Protein AF-A0A3L6G317-F1 (afdb_monomer)

InterPro domains:
  IPR040107 U4/U6.U5 small nuclear ribonucleoprotein component Snu23 [PTHR45986] (1-90)

Solvent-accessible surface area (backbone atoms only — not comparable to full-atom values): 5676 Å² total; per-residue (Å²): 138,82,91,80,77,83,81,83,51,72,66,57,51,51,54,49,50,54,51,52,64,70,55,68,58,93,75,63,75,43,74,65,60,51,50,54,54,52,53,52,51,52,50,53,51,50,50,53,51,50,52,51,51,49,53,52,50,48,53,50,50,51,50,60,66,70,53,60,90,72,79,77,48,68,69,58,36,40,74,73,58,70,63,72,82,74,94,83,79,132

pLDDT: mean 76.31, std 13.82, range [43.62, 94.12]

Sequence (90 aa):
MSMRVERASLEQVQKRFEALKKRKDPSAFTEEDLDERIMKQQQEEEERKRQRKEKKKEKKREQATQHEPEDVDPDIAAMMGFGGFGSSKK

Structure (mmCIF, N/CA/C/O backbone):
data_AF-A0A3L6G317-F1
#
_entry.id   AF-A0A3L6G317-F1
#
loop_
_atom_site.group_PDB
_atom_site.id
_atom_site.type_symbol
_atom_site.label_atom_id
_atom_site.label_alt_id
_atom_site.label_comp_id
_atom_site.label_asym_id
_atom_site.label_entity_id
_atom_site.label_seq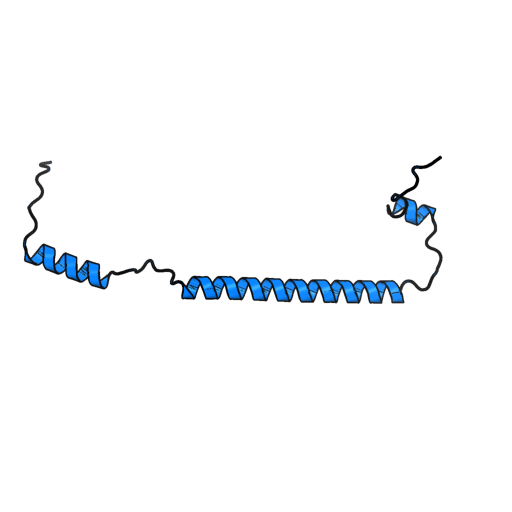_id
_atom_site.pdbx_PDB_ins_code
_atom_site.Cartn_x
_atom_site.Cartn_y
_atom_site.Cartn_z
_atom_site.occupancy
_atom_site.B_iso_or_equiv
_atom_site.auth_seq_id
_atom_site.auth_comp_id
_atom_site.auth_asym_id
_atom_site.auth_atom_id
_atom_site.pdbx_PDB_model_num
ATOM 1 N N . MET A 1 1 ? -43.844 4.024 19.239 1.00 49.72 1 MET A N 1
ATOM 2 C CA . MET A 1 1 ? -42.364 4.048 19.253 1.00 49.72 1 MET A CA 1
ATOM 3 C C . MET A 1 1 ? -41.918 5.307 19.981 1.00 49.72 1 MET A C 1
ATOM 5 O O . MET A 1 1 ? -42.113 6.391 19.453 1.00 49.72 1 MET A O 1
ATOM 9 N N . SER A 1 2 ? -41.418 5.196 21.215 1.00 61.09 2 SER A N 1
ATOM 10 C CA . SER A 1 2 ? -40.858 6.343 21.947 1.00 61.09 2 SER A CA 1
ATOM 11 C C . SER A 1 2 ? -39.340 6.356 21.733 1.00 61.09 2 SER A C 1
ATOM 13 O O . SER A 1 2 ? -38.689 5.350 21.998 1.00 61.09 2 SER A O 1
ATOM 15 N N . MET A 1 3 ? -38.794 7.460 21.218 1.00 76.81 3 MET A N 1
ATOM 16 C CA . MET A 1 3 ? -37.391 7.616 20.787 1.00 76.81 3 MET A CA 1
ATOM 17 C C . MET A 1 3 ? -36.444 8.066 21.919 1.00 76.81 3 MET A C 1
ATOM 19 O O . MET A 1 3 ? -35.450 8.742 21.663 1.00 76.81 3 MET A O 1
ATOM 23 N N . ARG A 1 4 ? -36.756 7.778 23.189 1.00 75.31 4 ARG A N 1
ATOM 24 C CA . ARG A 1 4 ? -35.906 8.216 24.308 1.00 75.31 4 ARG A CA 1
ATOM 25 C C . ARG A 1 4 ? -34.793 7.198 24.545 1.00 75.31 4 ARG A C 1
ATOM 27 O O . ARG A 1 4 ? -35.072 6.054 24.879 1.00 75.31 4 ARG A O 1
ATOM 34 N N . VAL A 1 5 ? -33.548 7.633 24.363 1.00 81.56 5 VAL A N 1
ATOM 35 C CA . VAL A 1 5 ? -32.339 6.839 24.621 1.00 81.56 5 VAL A CA 1
ATOM 36 C C . VAL A 1 5 ? -31.820 7.164 26.023 1.00 81.56 5 VAL A C 1
ATOM 38 O O . VAL A 1 5 ? -31.744 8.335 26.400 1.00 81.56 5 VAL A O 1
ATOM 41 N N . GLU A 1 6 ? -31.477 6.139 26.800 1.00 83.75 6 GLU A N 1
ATOM 42 C CA . GLU A 1 6 ? -30.899 6.294 28.138 1.00 83.75 6 GLU A CA 1
ATOM 43 C C . GLU A 1 6 ? -29.468 6.848 28.079 1.00 83.75 6 GLU A C 1
ATOM 45 O O . GLU A 1 6 ? -28.707 6.576 27.146 1.00 83.75 6 GLU A O 1
ATOM 50 N N . ARG A 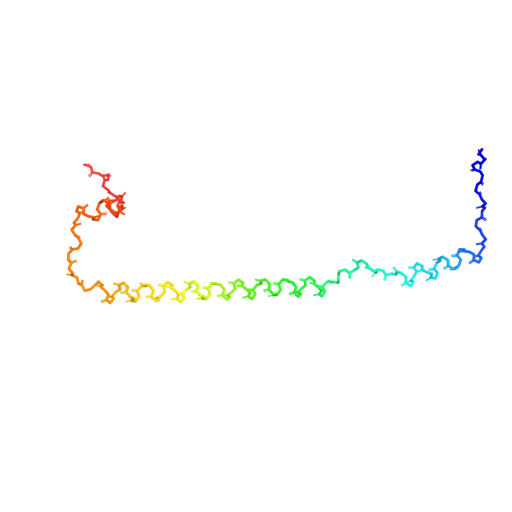1 7 ? -29.086 7.644 29.086 1.00 88.50 7 ARG A N 1
ATOM 51 C CA . ARG A 1 7 ? -27.717 8.165 29.198 1.00 88.50 7 ARG A CA 1
ATOM 52 C C . ARG A 1 7 ? -26.775 7.057 29.657 1.00 88.50 7 ARG A C 1
ATOM 54 O O . ARG A 1 7 ? -27.109 6.294 30.559 1.00 88.50 7 ARG A O 1
ATOM 61 N N . ALA A 1 8 ? -25.586 7.009 29.061 1.00 89.12 8 ALA A N 1
ATOM 62 C CA . ALA A 1 8 ? -24.586 6.010 29.406 1.00 89.12 8 ALA A CA 1
ATOM 63 C C . ALA A 1 8 ? -24.081 6.183 30.847 1.00 89.12 8 ALA A C 1
ATOM 65 O O . ALA A 1 8 ? -23.835 7.304 31.299 1.00 89.12 8 ALA A O 1
ATOM 66 N N . SER A 1 9 ? -23.886 5.06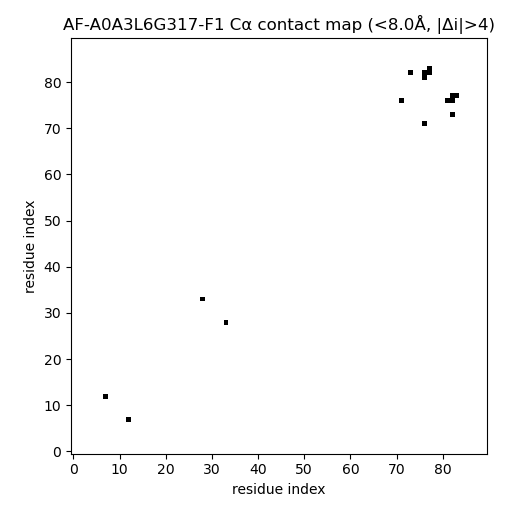4 31.544 1.00 92.81 9 SER A N 1
ATOM 67 C CA . SER A 1 9 ? -23.246 5.043 32.858 1.00 92.81 9 SER A CA 1
ATOM 68 C C . SER A 1 9 ? -21.722 5.141 32.743 1.00 92.81 9 SER A C 1
ATOM 70 O O . SER A 1 9 ? -21.129 4.847 31.701 1.00 92.81 9 SER A O 1
ATOM 72 N N . LEU A 1 10 ? -21.064 5.523 33.838 1.00 93.44 10 LEU A N 1
ATOM 73 C CA . LEU A 1 10 ? -19.607 5.666 33.894 1.00 93.44 10 LEU A CA 1
ATOM 74 C C . LEU A 1 10 ? -18.888 4.355 33.532 1.00 93.44 10 LEU A C 1
ATOM 76 O O . LEU A 1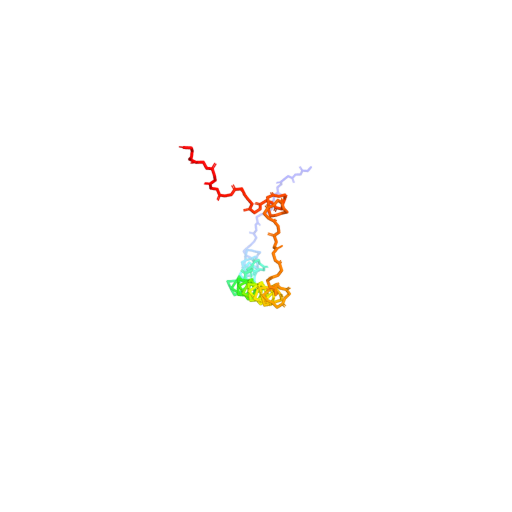 10 ? -17.956 4.360 32.728 1.00 93.44 10 LEU A O 1
ATOM 80 N N . GLU A 1 11 ? -19.375 3.221 34.035 1.00 93.19 11 GLU A N 1
ATOM 81 C CA . GLU A 1 11 ? -18.825 1.901 33.707 1.00 93.19 11 GLU A CA 1
ATOM 82 C C . GLU A 1 11 ? -19.006 1.531 32.230 1.00 93.19 11 GLU A C 1
ATOM 84 O O . GLU A 1 11 ? -18.127 0.916 31.626 1.00 93.19 11 GLU A O 1
ATOM 89 N N . GLN A 1 12 ? -20.140 1.900 31.623 1.00 93.12 12 GLN A N 1
ATOM 90 C CA . GLN A 1 12 ? -20.381 1.656 30.198 1.00 93.12 12 GLN A CA 1
ATOM 91 C C . GLN A 1 12 ? -19.398 2.451 29.337 1.00 93.12 12 GLN A C 1
ATOM 93 O O . GLN A 1 12 ? -18.878 1.926 28.350 1.00 93.12 12 GLN A O 1
ATOM 98 N N . VAL A 1 13 ? -19.106 3.692 29.732 1.00 93.81 13 VAL A N 1
ATOM 99 C CA . VAL A 1 13 ? -18.113 4.539 29.068 1.00 93.81 13 VAL A CA 1
ATOM 100 C C . VAL A 1 13 ? -16.714 3.943 29.227 1.00 93.81 13 VAL A C 1
ATOM 102 O O . VAL A 1 13 ? -16.015 3.786 28.229 1.00 93.81 13 VAL A O 1
ATOM 105 N N . GLN A 1 14 ? -16.323 3.514 30.429 1.00 93.94 14 GLN A N 1
ATOM 106 C CA . GLN A 1 14 ? -15.026 2.867 30.666 1.00 93.94 14 GLN A CA 1
ATOM 107 C C . GLN A 1 14 ? -14.843 1.594 29.827 1.00 93.94 14 GLN A C 1
ATOM 109 O O . GLN A 1 14 ? -13.859 1.478 29.096 1.00 93.94 14 GLN A O 1
ATOM 114 N N . LYS A 1 15 ? -15.831 0.689 29.834 1.00 94.12 15 LYS A N 1
ATOM 115 C CA . LYS A 1 15 ? -15.814 -0.542 29.023 1.00 94.12 15 LYS A CA 1
ATOM 116 C C . LYS A 1 15 ? -15.717 -0.239 27.525 1.00 94.12 15 LYS A C 1
ATOM 118 O O . LYS A 1 15 ? -14.984 -0.913 26.802 1.00 94.12 15 LYS A O 1
ATOM 123 N N . ARG A 1 16 ? -16.415 0.800 27.047 1.00 91.25 16 ARG A N 1
ATOM 124 C CA . ARG A 1 16 ? -16.316 1.274 25.655 1.00 91.25 16 ARG A CA 1
ATOM 125 C C . ARG A 1 16 ? -14.922 1.810 25.342 1.00 91.25 16 ARG A C 1
ATOM 127 O O . ARG A 1 16 ? -14.379 1.460 24.301 1.00 91.25 16 ARG A O 1
ATOM 134 N N . PHE A 1 17 ? -14.329 2.605 26.230 1.00 91.12 17 PHE A N 1
ATOM 135 C CA . PHE A 1 17 ? -12.973 3.127 26.053 1.00 91.12 17 PHE A CA 1
ATOM 136 C C . PHE A 1 17 ? -11.924 2.017 26.010 1.00 91.12 17 PHE A C 1
ATOM 138 O O . PHE A 1 17 ? -11.051 2.042 25.147 1.00 91.12 17 PHE A O 1
ATOM 145 N N . GLU A 1 18 ? -12.009 1.023 26.891 1.00 91.38 18 GLU A N 1
ATOM 146 C CA . GLU A 1 18 ? -11.107 -0.131 26.863 1.00 91.38 18 GLU A CA 1
ATOM 147 C C . GLU A 1 18 ? -11.269 -0.954 25.585 1.00 91.38 18 GLU A C 1
ATOM 149 O O . GLU A 1 18 ? -10.275 -1.327 24.961 1.00 91.38 18 GLU A O 1
ATOM 154 N N . ALA A 1 19 ? -12.510 -1.199 25.158 1.00 88.38 19 ALA A N 1
ATOM 155 C CA . ALA A 1 19 ? -12.788 -1.907 23.915 1.00 88.38 19 ALA A CA 1
ATOM 156 C C . ALA A 1 19 ? -12.267 -1.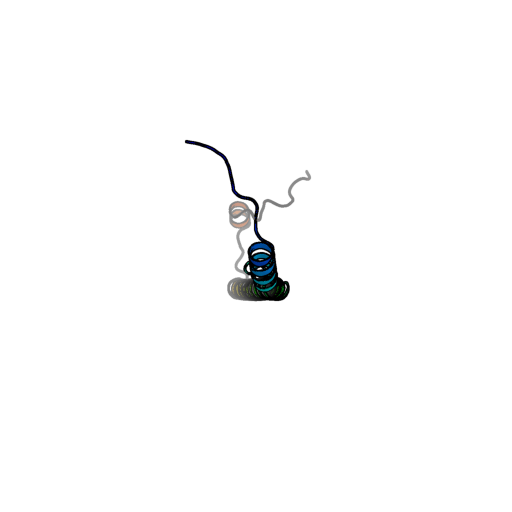140 22.690 1.00 88.38 19 ALA A C 1
ATOM 158 O O . ALA A 1 19 ? -11.699 -1.756 21.796 1.00 88.38 19 ALA A O 1
ATOM 159 N N . LEU A 1 20 ? -12.411 0.188 22.653 1.00 85.69 20 LEU A N 1
ATOM 160 C CA . LEU A 1 20 ? -11.911 1.034 21.564 1.00 85.69 20 LEU A CA 1
ATOM 161 C C . LEU A 1 20 ? -10.380 1.121 21.545 1.00 85.69 20 LEU A C 1
ATOM 163 O O . LEU A 1 20 ? -9.791 1.062 20.474 1.00 85.69 20 LEU A O 1
ATOM 167 N N . LYS A 1 21 ? -9.727 1.186 22.713 1.00 83.81 21 LYS A N 1
ATOM 168 C CA . LYS A 1 21 ? -8.259 1.128 22.820 1.00 83.81 21 LYS A CA 1
ATOM 169 C C . LYS A 1 21 ? -7.695 -0.213 22.346 1.00 83.81 21 LYS A C 1
ATOM 171 O O . LYS A 1 21 ? -6.647 -0.233 21.717 1.00 83.81 21 LYS A O 1
ATOM 176 N N . LYS A 1 22 ? -8.384 -1.321 22.641 1.00 81.31 22 LYS A N 1
ATOM 177 C CA . LYS A 1 22 ? -8.003 -2.673 22.189 1.00 81.31 22 LYS A CA 1
ATOM 178 C C . LYS A 1 22 ? -8.327 -2.914 20.715 1.00 81.31 22 LYS A C 1
ATOM 180 O O . LYS A 1 22 ? -7.618 -3.650 20.050 1.00 81.31 22 LYS A O 1
ATOM 185 N N . ARG A 1 23 ? -9.382 -2.277 20.202 1.00 72.62 23 ARG A N 1
ATOM 186 C CA . ARG A 1 23 ? -9.755 -2.267 18.779 1.00 72.62 23 ARG A CA 1
ATOM 187 C C . ARG A 1 23 ? -8.953 -1.261 17.955 1.00 72.62 23 ARG A C 1
ATOM 189 O O . ARG A 1 23 ? -9.394 -0.941 16.856 1.00 72.62 23 ARG A O 1
ATOM 196 N N . LYS A 1 24 ? -7.831 -0.743 18.467 1.00 59.62 24 LYS A N 1
ATOM 197 C CA . LYS A 1 24 ? -6.926 0.087 17.678 1.00 59.62 24 LYS A CA 1
ATOM 198 C C . LYS A 1 24 ? -6.422 -0.762 16.501 1.00 59.62 24 LYS A C 1
ATOM 200 O O . LYS A 1 24 ? -5.590 -1.643 16.663 1.00 59.62 24 LYS A O 1
ATOM 205 N N . ASP A 1 25 ? -7.104 -0.522 15.387 1.00 60.25 25 ASP A N 1
ATOM 206 C CA . ASP A 1 25 ? -6.909 -0.924 14.001 1.00 60.25 25 ASP A CA 1
ATOM 207 C C . ASP A 1 25 ? -6.914 -2.416 13.624 1.00 60.25 25 ASP A C 1
ATOM 209 O O . ASP A 1 25 ? -5.883 -2.977 13.278 1.00 60.25 25 ASP A O 1
ATOM 213 N N . PRO A 1 26 ? -8.103 -3.037 13.472 1.00 55.03 26 PRO A N 1
ATOM 214 C CA . PRO A 1 26 ? -8.266 -4.189 12.580 1.00 55.03 26 PRO A CA 1
ATOM 215 C C . PRO A 1 26 ? -8.255 -3.801 11.083 1.00 55.03 26 PRO A C 1
ATOM 217 O O . PRO A 1 26 ? -8.443 -4.669 10.238 1.00 55.03 26 PRO A O 1
ATOM 220 N N . SER A 1 27 ? -8.101 -2.508 10.747 1.00 54.72 27 SER A N 1
ATOM 221 C CA . SER A 1 27 ? -8.043 -2.003 9.361 1.00 54.72 27 SER A CA 1
ATOM 222 C C . SER A 1 27 ? -6.658 -1.529 8.922 1.00 54.72 27 SER A C 1
ATOM 224 O O . SER A 1 27 ? -6.505 -1.095 7.782 1.00 54.72 27 SER A O 1
ATOM 226 N N . ALA A 1 28 ? -5.656 -1.608 9.802 1.00 58.38 28 ALA A N 1
ATOM 227 C CA . ALA A 1 28 ? -4.286 -1.287 9.439 1.00 58.38 28 ALA A CA 1
ATOM 228 C C . ALA A 1 28 ? -3.738 -2.420 8.569 1.00 58.38 28 ALA A C 1
ATOM 230 O O . ALA A 1 28 ? -3.076 -3.331 9.045 1.00 58.38 28 ALA A O 1
ATOM 231 N N . PHE A 1 29 ? -4.043 -2.345 7.278 1.00 58.38 29 PHE A N 1
ATOM 232 C CA . PHE A 1 29 ? -3.024 -2.583 6.274 1.00 58.38 29 PHE A CA 1
ATOM 233 C C . PHE A 1 29 ? -1.786 -1.815 6.739 1.00 58.38 29 PHE A C 1
ATOM 235 O O . PHE A 1 29 ? -1.820 -0.583 6.829 1.00 58.38 29 PHE A O 1
ATOM 242 N N . THR A 1 30 ? -0.789 -2.544 7.221 1.00 71.81 30 THR A N 1
ATOM 243 C CA . THR A 1 30 ? 0.396 -1.924 7.804 1.00 71.81 30 THR A CA 1
ATOM 244 C C . THR A 1 30 ? 1.226 -1.314 6.677 1.00 71.81 30 THR A C 1
ATOM 246 O O . THR A 1 30 ? 1.110 -1.699 5.512 1.00 71.81 30 THR A O 1
ATOM 249 N N . GLU A 1 31 ? 2.068 -0.332 6.995 1.00 68.88 31 GLU A N 1
ATOM 250 C CA . GLU A 1 31 ? 3.058 0.168 6.027 1.00 68.88 31 GLU A CA 1
ATOM 251 C C . GLU A 1 31 ? 3.962 -0.977 5.529 1.00 68.88 31 GLU A C 1
ATOM 253 O O . GLU A 1 31 ? 4.341 -1.017 4.364 1.00 68.88 31 GLU A O 1
ATOM 258 N N . GLU A 1 32 ? 4.184 -1.982 6.375 1.00 69.81 32 GLU A N 1
ATOM 259 C CA . GLU A 1 32 ? 4.890 -3.217 6.032 1.00 69.81 32 GLU A CA 1
ATOM 260 C C . GLU A 1 32 ? 4.156 -4.010 4.930 1.00 69.81 32 GLU A C 1
ATOM 262 O O . GLU A 1 32 ? 4.779 -4.434 3.957 1.00 69.81 32 GLU A O 1
ATOM 267 N N . ASP A 1 33 ? 2.823 -4.127 4.997 1.00 79.94 33 ASP A N 1
ATOM 268 C CA . ASP A 1 33 ? 2.029 -4.789 3.952 1.00 79.94 33 ASP A CA 1
ATOM 269 C C . ASP A 1 33 ? 2.067 -4.028 2.605 1.00 79.94 33 ASP A C 1
ATOM 271 O O . ASP A 1 33 ? 1.923 -4.625 1.528 1.00 79.94 33 ASP A O 1
ATOM 275 N N . LEU A 1 34 ? 2.219 -2.697 2.642 1.00 79.31 34 LEU A N 1
ATOM 276 C CA . LEU A 1 34 ? 2.409 -1.854 1.455 1.00 79.31 34 LEU A CA 1
ATOM 277 C C . LEU A 1 34 ? 3.763 -2.122 0.807 1.00 79.31 34 LEU A C 1
ATOM 279 O O . LEU A 1 34 ? 3.829 -2.367 -0.402 1.00 79.31 34 LEU A O 1
ATOM 283 N N . ASP A 1 35 ? 4.817 -2.093 1.615 1.00 84.38 35 ASP A N 1
ATOM 284 C CA . ASP A 1 35 ? 6.189 -2.284 1.166 1.00 84.38 35 ASP A CA 1
ATOM 285 C C . ASP A 1 35 ? 6.381 -3.677 0.561 1.00 84.38 35 ASP A C 1
ATOM 287 O O . ASP A 1 35 ? 6.952 -3.807 -0.526 1.00 84.38 35 ASP A O 1
ATOM 291 N N . GLU A 1 36 ? 5.809 -4.717 1.175 1.00 86.31 36 GLU A N 1
ATOM 292 C CA . GLU A 1 36 ? 5.820 -6.075 0.624 1.00 86.31 36 GLU A CA 1
ATOM 293 C C . GLU A 1 36 ? 5.156 -6.153 -0.759 1.00 86.31 36 GLU A C 1
ATOM 295 O O . GLU A 1 36 ? 5.686 -6.784 -1.684 1.00 86.31 36 GLU A O 1
ATOM 300 N N . ARG A 1 37 ? 4.009 -5.484 -0.949 1.00 85.31 37 ARG A N 1
ATOM 301 C CA . ARG A 1 37 ? 3.325 -5.449 -2.254 1.00 85.31 37 ARG A CA 1
ATOM 302 C C . ARG A 1 37 ? 4.135 -4.701 -3.306 1.00 85.31 37 ARG A C 1
ATOM 304 O O . ARG A 1 37 ? 4.223 -5.174 -4.441 1.00 85.31 37 ARG A O 1
ATOM 311 N N . ILE A 1 38 ? 4.729 -3.567 -2.940 1.00 89.00 38 ILE A N 1
ATOM 312 C CA . ILE A 1 38 ? 5.565 -2.765 -3.841 1.00 89.00 38 ILE A CA 1
ATOM 313 C C . ILE A 1 38 ? 6.790 -3.576 -4.272 1.00 89.00 38 ILE A C 1
ATOM 315 O O . ILE A 1 38 ? 7.071 -3.679 -5.468 1.00 89.00 38 ILE A O 1
ATOM 319 N N . MET A 1 39 ? 7.474 -4.213 -3.321 1.00 90.56 39 MET A N 1
ATOM 320 C CA . MET A 1 39 ? 8.644 -5.050 -3.584 1.00 90.56 39 MET A CA 1
ATOM 321 C C . MET A 1 39 ? 8.312 -6.220 -4.512 1.00 90.56 39 MET A C 1
ATOM 323 O O . MET A 1 39 ? 9.020 -6.457 -5.493 1.00 90.56 39 MET A O 1
ATOM 327 N N . LYS A 1 40 ? 7.196 -6.915 -4.265 1.00 89.62 40 LYS A N 1
ATOM 328 C CA . LYS A 1 40 ? 6.738 -8.020 -5.118 1.00 89.62 40 LYS A CA 1
ATOM 329 C C . LYS A 1 40 ? 6.454 -7.563 -6.551 1.00 89.62 40 LYS A C 1
ATOM 331 O O . LYS A 1 40 ? 6.833 -8.242 -7.505 1.00 89.62 40 LYS A O 1
ATOM 336 N N . GLN A 1 41 ? 5.822 -6.402 -6.714 1.00 89.25 41 GLN A N 1
ATOM 337 C CA . GLN A 1 41 ? 5.505 -5.856 -8.031 1.00 89.25 41 GLN A CA 1
ATOM 338 C C . GLN A 1 41 ? 6.765 -5.441 -8.806 1.00 89.25 41 GLN A C 1
ATOM 340 O O . GLN A 1 41 ? 6.857 -5.700 -10.008 1.00 89.25 41 GLN A O 1
ATOM 345 N N . GLN A 1 42 ? 7.755 -4.852 -8.128 1.00 90.75 42 GLN A N 1
ATOM 346 C CA . GLN A 1 42 ? 9.039 -4.495 -8.739 1.00 90.75 42 GLN A CA 1
ATOM 347 C C . GLN A 1 42 ? 9.818 -5.731 -9.203 1.00 90.75 42 GLN A C 1
ATOM 349 O O . GLN A 1 42 ? 10.342 -5.743 -10.317 1.00 90.75 42 GLN A O 1
ATOM 354 N N . GLN A 1 43 ? 9.849 -6.791 -8.390 1.00 90.94 43 GLN A N 1
ATOM 355 C CA . GLN A 1 43 ? 10.496 -8.055 -8.753 1.00 90.94 43 GLN A CA 1
ATOM 356 C C . GLN A 1 43 ? 9.843 -8.693 -9.985 1.00 90.94 43 GLN A C 1
ATOM 358 O O . GLN A 1 43 ? 10.539 -9.052 -10.935 1.00 90.94 43 GLN A O 1
ATOM 363 N N . GLU A 1 44 ? 8.509 -8.755 -10.028 1.00 87.88 44 GLU A N 1
ATOM 364 C CA . GLU A 1 44 ? 7.786 -9.297 -11.183 1.00 87.88 44 GLU A CA 1
ATOM 365 C C . GLU A 1 44 ? 8.035 -8.464 -12.457 1.00 87.88 44 GLU A C 1
ATOM 367 O O . GLU A 1 44 ? 8.181 -9.000 -13.562 1.00 87.88 44 GLU A O 1
ATOM 372 N N . GLU A 1 45 ? 8.112 -7.135 -12.337 1.00 88.12 45 GLU A N 1
ATOM 373 C CA . GLU A 1 45 ? 8.445 -6.267 -13.466 1.00 88.12 45 GLU A CA 1
ATOM 374 C C . GLU A 1 45 ? 9.885 -6.484 -13.956 1.00 88.12 45 GLU A C 1
ATOM 376 O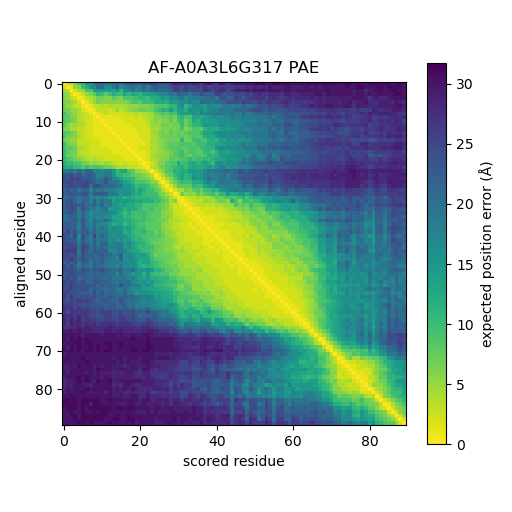 O . GLU A 1 45 ? 10.116 -6.590 -15.169 1.00 88.12 45 GLU A O 1
ATOM 381 N N . GLU A 1 46 ? 10.852 -6.608 -13.044 1.00 88.38 46 GLU A N 1
ATOM 382 C CA . GLU A 1 46 ? 12.239 -6.906 -13.391 1.00 88.38 46 GLU A CA 1
ATOM 383 C C . GLU A 1 46 ? 12.382 -8.248 -14.107 1.00 88.38 46 GLU A C 1
ATOM 385 O O . GLU A 1 46 ? 13.055 -8.319 -15.142 1.00 88.38 46 GLU A O 1
ATOM 390 N N . GLU A 1 47 ? 11.736 -9.300 -13.611 1.00 89.56 47 GLU A N 1
ATOM 391 C CA . GLU A 1 47 ? 11.760 -10.619 -14.240 1.00 89.56 47 GLU A CA 1
ATOM 392 C C . GLU A 1 47 ? 11.140 -10.581 -15.635 1.00 89.56 47 GLU A C 1
ATOM 394 O O . GLU A 1 47 ? 11.755 -11.037 -16.606 1.00 89.56 47 GLU A O 1
ATOM 399 N N . ARG A 1 48 ? 9.977 -9.935 -15.795 1.00 88.69 48 ARG A N 1
ATOM 400 C CA . ARG A 1 48 ? 9.363 -9.751 -17.120 1.00 88.69 48 ARG A CA 1
ATOM 401 C C . ARG A 1 48 ? 10.263 -8.956 -18.060 1.00 88.69 48 ARG A C 1
ATOM 403 O O . ARG A 1 48 ? 10.349 -9.270 -19.252 1.00 88.69 48 ARG A O 1
ATOM 410 N N . LYS A 1 49 ? 10.969 -7.943 -17.557 1.00 92.25 49 LYS A N 1
ATOM 411 C CA . LYS A 1 49 ? 11.926 -7.152 -18.343 1.00 92.25 49 LYS A CA 1
ATOM 412 C C . LYS A 1 49 ? 13.140 -7.983 -18.758 1.00 92.25 49 LYS A C 1
ATOM 414 O O . LYS A 1 49 ? 13.584 -7.850 -19.901 1.00 92.25 49 LYS A O 1
ATOM 419 N N . ARG A 1 50 ? 13.663 -8.846 -17.881 1.00 89.12 50 ARG A N 1
ATOM 420 C CA . ARG A 1 50 ? 14.759 -9.783 -18.191 1.00 89.12 50 ARG A CA 1
ATOM 421 C C . ARG A 1 50 ? 14.330 -10.787 -19.256 1.00 89.12 50 ARG A C 1
ATOM 423 O O . ARG A 1 50 ? 14.969 -10.840 -20.303 1.00 89.12 50 ARG A O 1
ATOM 430 N N . GLN A 1 51 ? 13.178 -11.430 -19.083 1.00 87.81 51 GLN A N 1
ATOM 431 C CA . GLN A 1 51 ? 12.626 -12.366 -20.067 1.00 87.81 51 GLN A CA 1
ATOM 432 C C . GLN A 1 51 ? 12.393 -11.706 -21.433 1.00 87.81 51 GLN A C 1
ATOM 434 O O . GLN A 1 51 ? 12.711 -12.280 -22.471 1.00 87.81 51 GLN A O 1
ATOM 439 N N . ARG A 1 52 ? 11.874 -10.470 -21.473 1.00 89.38 52 ARG A N 1
ATOM 440 C CA . ARG A 1 52 ? 11.720 -9.719 -22.734 1.00 89.38 52 ARG A CA 1
ATOM 441 C C . ARG A 1 52 ? 13.064 -9.420 -23.394 1.00 89.38 52 ARG A C 1
ATOM 443 O O . ARG A 1 52 ? 13.168 -9.504 -24.616 1.00 89.38 52 ARG A O 1
ATOM 450 N N . LYS A 1 53 ? 14.086 -9.057 -22.612 1.00 90.94 53 LYS A N 1
ATOM 451 C CA . LYS A 1 53 ? 15.442 -8.817 -23.126 1.00 90.94 53 LYS A CA 1
ATOM 452 C C . LYS A 1 53 ? 16.065 -10.099 -23.672 1.00 90.94 53 LYS A C 1
ATOM 454 O O . LYS A 1 53 ? 16.666 -10.040 -24.738 1.00 90.94 53 LYS A O 1
ATOM 459 N N . GLU A 1 54 ? 15.911 -11.222 -22.982 1.00 86.38 54 GLU A N 1
ATOM 460 C CA . GLU A 1 54 ? 16.416 -12.527 -23.418 1.00 86.38 54 GLU A CA 1
ATOM 461 C C . GLU A 1 54 ? 15.715 -12.993 -24.687 1.00 86.38 54 GLU A C 1
ATOM 463 O O . GLU A 1 54 ? 16.389 -13.173 -25.694 1.00 86.38 54 GLU A O 1
ATOM 468 N N . LYS A 1 55 ? 14.377 -12.997 -24.715 1.00 88.50 55 LYS A N 1
ATOM 469 C CA . LYS A 1 55 ? 13.597 -13.307 -25.925 1.00 88.50 55 LYS A CA 1
ATOM 470 C C . LYS A 1 55 ? 13.956 -12.394 -27.095 1.00 88.50 55 LYS A C 1
ATOM 472 O O . LYS A 1 55 ? 14.017 -12.836 -28.233 1.00 88.50 55 LYS A O 1
ATOM 477 N N . LYS A 1 56 ? 14.211 -11.102 -26.850 1.00 87.62 56 LYS A N 1
ATOM 478 C CA . LYS A 1 56 ? 14.651 -10.174 -27.906 1.00 87.62 56 LYS A CA 1
ATOM 479 C C . LYS A 1 56 ? 16.071 -10.479 -28.385 1.00 87.62 56 LYS A C 1
ATOM 481 O O . LYS A 1 56 ? 16.342 -10.317 -29.570 1.00 87.62 56 LYS A O 1
ATOM 486 N N . LYS A 1 57 ? 16.983 -10.875 -27.493 1.00 86.81 57 LYS A N 1
ATOM 487 C CA . LYS A 1 57 ? 18.350 -11.279 -27.855 1.00 86.81 57 LYS A CA 1
ATOM 488 C C . LYS A 1 57 ? 18.352 -12.593 -28.630 1.00 86.81 57 LYS A C 1
ATOM 490 O O . LYS A 1 57 ? 19.061 -12.680 -29.620 1.00 86.81 57 LYS A O 1
ATOM 495 N N . GLU A 1 58 ? 17.554 -13.562 -28.206 1.00 82.75 58 GLU A N 1
ATOM 496 C CA . GLU A 1 58 ? 17.384 -14.853 -28.868 1.00 82.75 58 GLU A CA 1
ATOM 497 C C . GLU A 1 58 ? 16.776 -14.674 -30.256 1.00 82.75 58 GLU A C 1
ATOM 499 O O . GLU A 1 58 ? 17.435 -15.015 -31.225 1.00 82.75 58 GLU A O 1
ATOM 504 N N . LYS A 1 59 ? 15.650 -13.957 -30.384 1.00 83.12 59 LYS A N 1
ATOM 505 C CA . LYS A 1 59 ? 15.073 -13.612 -31.696 1.00 83.12 59 LYS A CA 1
ATOM 506 C C . LYS A 1 59 ? 16.061 -12.904 -32.618 1.00 83.12 59 LYS A C 1
ATOM 508 O O . LYS A 1 59 ? 16.079 -13.165 -33.811 1.00 83.12 59 LYS A O 1
ATOM 513 N N . LYS A 1 60 ? 16.889 -11.997 -32.086 1.00 78.50 60 LYS A N 1
ATOM 514 C CA . LYS A 1 60 ? 17.942 -11.337 -32.874 1.00 78.50 60 LYS A CA 1
ATOM 515 C C . LYS A 1 60 ? 19.054 -12.298 -33.295 1.00 78.50 60 LYS A C 1
ATOM 517 O O . LYS A 1 60 ? 19.590 -12.130 -34.380 1.00 78.50 60 LYS A O 1
ATOM 522 N N . ARG A 1 61 ? 19.425 -13.263 -32.448 1.00 77.94 61 ARG A N 1
ATOM 523 C CA . ARG A 1 61 ? 20.425 -14.293 -32.769 1.00 77.94 61 ARG A CA 1
ATOM 524 C C . AR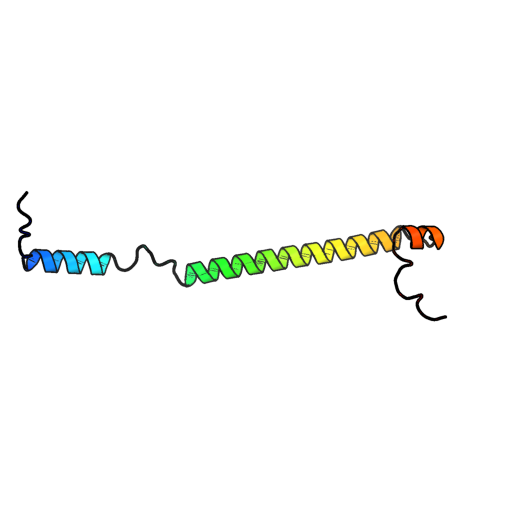G A 1 61 ? 19.881 -15.284 -33.791 1.00 77.94 61 ARG A C 1
ATOM 526 O O . ARG A 1 61 ? 20.566 -15.545 -34.767 1.00 77.94 61 ARG A O 1
ATOM 533 N N . GLU A 1 62 ? 18.656 -15.766 -33.608 1.00 71.69 62 GLU A N 1
ATOM 534 C CA . GLU A 1 62 ? 17.944 -16.611 -34.570 1.00 71.69 62 GLU A CA 1
ATOM 535 C C . GLU A 1 62 ? 17.791 -15.901 -35.910 1.00 71.69 62 GLU A C 1
ATOM 537 O O . GLU A 1 62 ? 18.154 -16.468 -36.929 1.00 71.69 62 GLU A O 1
ATOM 542 N N . GLN A 1 63 ? 17.360 -14.636 -35.918 1.00 69.69 63 GLN A N 1
ATOM 543 C CA . GLN A 1 63 ? 17.269 -13.851 -37.147 1.00 69.69 63 GLN A CA 1
ATOM 544 C C . GLN A 1 63 ? 18.644 -13.645 -37.791 1.00 69.69 63 GLN A C 1
ATOM 546 O O . GLN A 1 63 ? 18.747 -13.751 -38.999 1.00 69.69 63 GLN A O 1
ATOM 551 N N . ALA A 1 64 ? 19.712 -13.416 -37.023 1.00 66.19 64 ALA A N 1
ATOM 552 C CA . ALA A 1 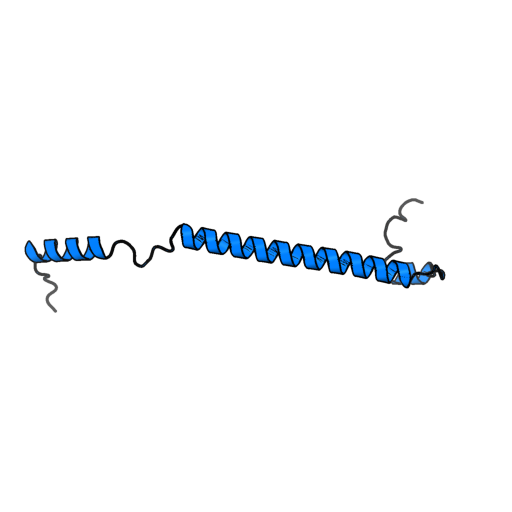64 ? 21.066 -13.306 -37.576 1.00 66.19 64 ALA A CA 1
ATOM 553 C C . ALA A 1 64 ? 21.646 -14.646 -38.069 1.00 66.19 64 ALA A C 1
ATOM 555 O O . ALA A 1 64 ? 22.581 -14.637 -38.859 1.00 66.19 64 ALA A O 1
ATOM 556 N N . THR A 1 65 ? 21.121 -15.780 -37.594 1.00 61.47 65 THR A N 1
ATOM 557 C CA . THR A 1 65 ? 21.570 -17.129 -37.988 1.00 61.47 65 THR A CA 1
ATOM 558 C C . THR A 1 65 ? 20.724 -17.693 -39.136 1.00 61.47 65 THR A C 1
ATOM 560 O O . THR A 1 65 ? 21.241 -18.438 -39.953 1.00 61.47 65 THR A O 1
ATOM 563 N N . GLN A 1 66 ? 19.437 -17.333 -39.221 1.00 58.22 66 GLN A N 1
ATOM 564 C CA . GLN A 1 66 ? 18.559 -17.649 -40.356 1.00 58.22 66 GLN A CA 1
ATOM 565 C C . GLN A 1 66 ? 18.775 -16.702 -41.536 1.00 58.22 66 GLN A C 1
ATOM 567 O O . GLN A 1 66 ? 18.550 -17.094 -42.673 1.00 58.22 66 GLN A O 1
ATOM 572 N N . HIS A 1 67 ? 19.208 -15.467 -41.278 1.00 52.16 67 HIS A N 1
ATOM 573 C CA . HIS A 1 67 ? 19.531 -14.497 -42.315 1.00 52.16 67 HIS A CA 1
ATOM 574 C C . HIS A 1 67 ? 21.010 -14.605 -42.703 1.00 52.16 67 HIS A C 1
ATOM 576 O O . HIS A 1 67 ? 21.788 -13.658 -42.596 1.00 52.16 67 HIS A O 1
ATOM 582 N N . GLU A 1 68 ? 21.393 -15.797 -43.157 1.00 43.62 68 GLU A N 1
ATOM 583 C CA . GLU A 1 68 ? 22.400 -15.898 -44.208 1.00 43.62 68 GLU A CA 1
ATOM 584 C C . GLU A 1 68 ? 21.853 -15.070 -45.399 1.00 43.62 68 GLU A C 1
ATOM 586 O O . GLU A 1 68 ? 20.636 -15.067 -45.625 1.00 43.62 68 GLU A O 1
ATOM 591 N N . PRO A 1 69 ? 22.666 -14.220 -46.047 1.00 50.06 69 PRO A N 1
ATOM 592 C CA . PRO A 1 69 ? 22.184 -13.096 -46.842 1.00 50.06 69 PRO A CA 1
ATOM 593 C C . PRO A 1 69 ? 21.716 -13.569 -48.220 1.00 50.06 69 PRO A C 1
ATOM 595 O O . PRO A 1 69 ? 22.379 -13.324 -49.220 1.00 50.06 69 PRO A O 1
ATOM 598 N N . GLU A 1 70 ? 20.580 -14.251 -48.284 1.00 49.78 70 GLU A N 1
ATOM 599 C CA . GLU A 1 70 ? 19.820 -14.349 -49.524 1.00 49.78 70 GLU A CA 1
ATOM 600 C C . GLU A 1 70 ? 18.876 -13.145 -49.574 1.00 49.78 70 GLU A C 1
ATOM 602 O O . GLU A 1 70 ? 17.921 -13.025 -48.805 1.00 49.78 70 GLU A O 1
ATOM 607 N N . ASP A 1 71 ? 19.283 -12.192 -50.408 1.00 56.69 71 ASP A N 1
ATOM 608 C CA . ASP A 1 71 ? 18.562 -11.038 -50.936 1.00 56.69 71 ASP A CA 1
ATOM 609 C C . ASP A 1 71 ? 17.057 -10.997 -50.608 1.00 56.69 71 ASP A C 1
ATOM 611 O O . ASP A 1 71 ? 16.222 -11.563 -51.317 1.00 56.69 71 ASP A O 1
ATOM 615 N N . VAL A 1 72 ? 16.674 -10.273 -49.548 1.00 58.47 72 VAL A N 1
ATOM 616 C CA . VAL A 1 72 ? 15.263 -9.901 -49.365 1.00 58.47 72 VAL A CA 1
ATOM 617 C C . VAL A 1 72 ? 14.943 -8.872 -50.435 1.00 58.47 72 VAL A C 1
ATOM 619 O O . VAL A 1 72 ? 15.341 -7.710 -50.333 1.00 58.47 72 VAL A O 1
ATOM 622 N N . ASP A 1 73 ? 14.247 -9.341 -51.464 1.00 66.56 73 ASP A N 1
ATOM 623 C CA . ASP A 1 73 ? 13.847 -8.574 -52.635 1.00 66.56 73 ASP A CA 1
ATOM 624 C C . ASP A 1 73 ? 13.225 -7.226 -52.201 1.00 66.56 73 ASP A C 1
ATOM 626 O O . ASP A 1 73 ? 12.320 -7.214 -51.351 1.00 66.56 73 ASP A O 1
ATOM 630 N N . PRO A 1 74 ? 13.693 -6.074 -52.719 1.00 72.69 74 PRO A N 1
ATOM 631 C CA . PRO A 1 74 ? 13.206 -4.749 -52.326 1.00 72.69 74 PRO A CA 1
ATOM 632 C C . PRO A 1 74 ? 11.681 -4.591 -52.426 1.00 72.69 74 PRO A C 1
ATOM 634 O O . PRO A 1 74 ? 11.087 -3.876 -51.614 1.00 72.69 74 PRO A O 1
ATOM 637 N N . ASP A 1 75 ? 11.035 -5.309 -53.345 1.00 65.81 75 ASP A N 1
ATOM 638 C CA . ASP A 1 75 ? 9.577 -5.332 -53.487 1.00 65.81 75 ASP A CA 1
ATOM 639 C C . ASP A 1 75 ? 8.886 -6.072 -52.326 1.00 65.81 75 ASP A C 1
ATOM 641 O O . ASP A 1 75 ? 7.862 -5.615 -51.809 1.00 65.81 75 ASP A O 1
ATOM 645 N N . ILE A 1 76 ? 9.479 -7.165 -51.835 1.00 71.38 76 ILE A N 1
ATOM 646 C CA . ILE A 1 76 ? 8.992 -7.909 -50.662 1.00 71.38 76 ILE A CA 1
ATOM 647 C C . ILE A 1 76 ? 9.205 -7.077 -49.390 1.00 71.38 76 ILE A C 1
ATOM 649 O O . ILE A 1 76 ? 8.316 -6.994 -48.539 1.00 71.38 76 ILE A O 1
ATOM 653 N N . ALA A 1 77 ? 10.342 -6.386 -49.274 1.00 73.88 77 ALA A N 1
ATOM 654 C CA . ALA A 1 77 ? 10.618 -5.470 -48.167 1.00 73.88 77 ALA A CA 1
ATOM 655 C C . ALA A 1 77 ? 9.645 -4.273 -48.140 1.00 73.88 77 ALA A C 1
ATOM 657 O O . ALA A 1 77 ? 9.216 -3.836 -47.064 1.00 73.88 77 ALA A O 1
ATOM 658 N N . ALA A 1 78 ? 9.251 -3.759 -49.309 1.00 75.88 78 ALA A N 1
ATOM 659 C CA . ALA A 1 78 ? 8.227 -2.726 -49.434 1.00 75.88 78 ALA A CA 1
ATOM 660 C C . ALA A 1 78 ? 6.834 -3.247 -49.037 1.00 75.88 78 ALA A C 1
ATOM 662 O O . ALA A 1 78 ? 6.142 -2.586 -48.260 1.00 75.88 78 ALA A O 1
ATOM 663 N N . MET A 1 79 ? 6.453 -4.452 -49.479 1.00 70.19 79 MET A N 1
ATOM 664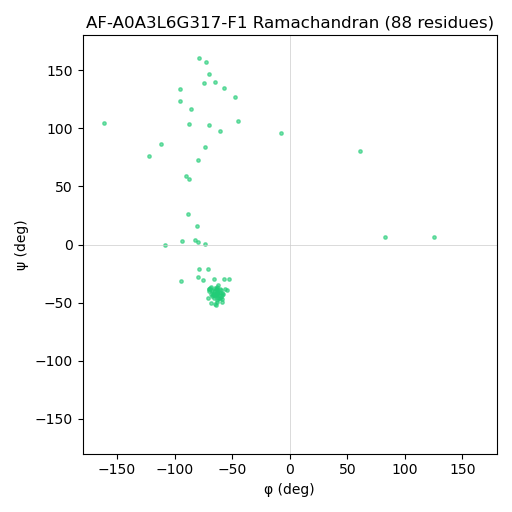 C CA . MET A 1 79 ? 5.194 -5.103 -49.088 1.00 70.19 79 MET A CA 1
ATOM 665 C C . MET A 1 79 ? 5.109 -5.401 -47.584 1.00 70.19 79 MET A C 1
ATOM 667 O O . MET A 1 79 ? 4.039 -5.284 -46.990 1.00 70.19 79 MET A O 1
ATOM 671 N N . MET A 1 80 ? 6.234 -5.734 -46.946 1.00 74.62 80 MET A N 1
ATOM 672 C CA . MET A 1 80 ? 6.317 -6.009 -45.506 1.00 74.62 80 MET A CA 1
ATOM 673 C C . MET A 1 80 ? 6.420 -4.729 -44.647 1.00 74.62 80 MET A C 1
ATOM 675 O O . MET A 1 80 ? 6.547 -4.803 -43.424 1.00 74.62 80 MET A O 1
ATOM 679 N N . GLY A 1 81 ? 6.346 -3.545 -45.270 1.00 73.12 81 GLY A N 1
ATOM 680 C CA . GLY A 1 81 ? 6.336 -2.244 -44.594 1.00 73.12 81 GLY A CA 1
ATOM 681 C C . GLY A 1 81 ? 7.717 -1.703 -44.206 1.00 73.12 81 GLY A C 1
ATOM 682 O O . GLY A 1 81 ? 7.800 -0.659 -43.560 1.00 73.12 81 GLY A O 1
ATOM 683 N N . PHE A 1 82 ? 8.804 -2.366 -44.611 1.00 69.25 82 PHE A N 1
ATOM 684 C CA . PHE A 1 82 ? 10.181 -1.913 -44.374 1.00 69.25 82 PHE A CA 1
ATOM 685 C C . PHE A 1 82 ? 10.614 -0.808 -45.359 1.00 69.25 82 PHE A C 1
ATOM 687 O O . PHE A 1 82 ? 11.499 -0.015 -45.053 1.00 69.25 82 PHE A O 1
ATOM 694 N N . GLY A 1 83 ? 9.941 -0.687 -46.509 1.00 69.44 83 GLY A N 1
ATOM 695 C CA . GLY A 1 83 ? 10.191 0.357 -47.517 1.00 69.44 83 GLY A CA 1
ATOM 696 C C . GLY A 1 83 ? 9.587 1.741 -47.217 1.00 69.44 83 GLY A C 1
ATOM 697 O O . GLY A 1 83 ? 9.700 2.646 -48.038 1.00 69.44 83 GLY A O 1
ATOM 698 N N . GLY A 1 84 ? 8.923 1.924 -46.068 1.00 70.38 84 GLY A N 1
ATOM 699 C CA . GLY A 1 84 ? 8.104 3.111 -45.766 1.00 70.38 84 GLY A CA 1
ATOM 700 C C . GLY A 1 84 ? 8.789 4.257 -45.008 1.00 70.38 84 GLY A C 1
ATOM 701 O O . GLY A 1 84 ? 8.122 5.231 -44.667 1.00 70.38 84 GLY A O 1
ATOM 702 N N . PHE A 1 85 ? 10.090 4.174 -44.712 1.00 67.31 85 PHE A N 1
ATOM 703 C CA . PHE A 1 85 ? 10.798 5.183 -43.912 1.00 67.31 85 PHE A CA 1
ATOM 704 C C . PHE A 1 85 ? 11.808 5.961 -44.777 1.00 67.31 85 PHE A C 1
ATOM 706 O O . PHE A 1 85 ? 12.980 5.607 -44.835 1.00 67.31 85 PHE A O 1
ATOM 713 N N . GLY A 1 86 ? 11.366 7.035 -45.451 1.00 64.50 86 GLY A N 1
ATOM 714 C CA . GLY A 1 86 ? 12.283 8.096 -45.912 1.00 64.50 86 GLY A CA 1
ATOM 715 C C . GLY A 1 86 ? 12.309 8.504 -47.393 1.00 64.50 86 GLY A C 1
ATOM 716 O O . GLY A 1 86 ? 13.132 9.350 -47.734 1.00 64.50 86 GLY A O 1
ATOM 717 N N . SER A 1 87 ? 11.437 8.022 -48.284 1.00 60.09 87 SER A N 1
ATOM 718 C CA . SER A 1 87 ? 11.409 8.498 -49.685 1.00 60.09 87 SER A CA 1
ATOM 719 C C . SER A 1 87 ? 10.523 9.740 -49.886 1.00 60.09 87 SER A C 1
ATOM 721 O O . SER A 1 87 ? 9.618 9.771 -50.714 1.00 60.09 87 SER A O 1
ATOM 723 N N . SER A 1 88 ? 10.801 10.817 -49.146 1.00 58.88 88 SER A N 1
ATOM 724 C CA . SER A 1 88 ? 10.262 12.150 -49.457 1.00 58.88 88 SER A CA 1
ATOM 725 C C . SER A 1 88 ? 11.392 13.159 -49.665 1.00 58.88 88 SER A C 1
ATOM 727 O O . SER A 1 88 ? 11.677 13.993 -48.803 1.00 58.88 88 SER A O 1
ATOM 729 N N . LYS A 1 89 ? 12.040 13.074 -50.829 1.00 57.47 89 LYS A N 1
ATOM 730 C CA . LYS A 1 89 ? 12.665 14.215 -51.514 1.00 57.47 89 LYS A CA 1
ATOM 731 C C . LYS A 1 89 ? 12.887 13.851 -52.983 1.00 57.47 89 LYS A C 1
ATOM 733 O O . LYS A 1 89 ? 13.736 13.022 -53.292 1.00 57.47 89 LYS A O 1
ATOM 738 N N . LYS A 1 90 ? 12.033 14.418 -53.840 1.00 46.75 90 LYS A N 1
ATOM 739 C CA . LYS A 1 90 ? 12.334 14.655 -55.256 1.00 46.75 90 LYS A CA 1
ATOM 740 C C . LYS A 1 90 ? 13.292 15.832 -55.363 1.00 46.75 90 LYS A C 1
ATOM 742 O O . LYS A 1 90 ? 13.204 16.711 -54.473 1.00 46.75 90 LYS A O 1
#

Foldseek 3Di:
DDPDDDDDDPVRVVVVVVVVVVPPDPPPPDVVVVVVVVVVVVVVVVVVVVVVVVVVVVVVVVCVVVPPPDDPDVVNCVVVVVNPPDPPDD

Mean predicted aligned error: 16.9 Å

Organism: Zea mays (NCBI:txid4577)

Radius of gyration: 34.38 Å; Cα contacts (8 Å, |Δi|>4): 8; chains: 1; bounding box: 65×32×89 Å

Secondary structure (DSSP, 8-state):
---PPPPPPHHHHHHHHHHHHHTS-TT---HHHHHHHHHHHHHHHHHHHHHHHHHHHHHHHHHHHH-------HHHHHHTTGGGSS----